Protein AF-A0A2S9FLQ9-F1 (afdb_monomer)

Sequence (151 aa):
AGLTPLILEADTRVGGRILTEELGGLPMELGAQWIGDTHHRMFALAAELGVETYPQFDDGETTYELAGTGIMRQNEFHTRFADELAELEKVLRRLDELSAEVSPATPWTAPRAAEWDAITAGAWYDAQGLSPVARTLLEICTVGILAVPTV

pLDDT: mean 95.83, std 3.05, range [76.5, 98.44]

Structure (mmCIF, N/CA/C/O backbone):
data_AF-A0A2S9FLQ9-F1
#
_entry.id   AF-A0A2S9FLQ9-F1
#
loop_
_atom_site.group_PDB
_atom_site.id
_atom_site.type_symbol
_atom_site.label_atom_id
_atom_site.label_alt_id
_atom_site.label_comp_id
_atom_site.label_asym_id
_atom_site.label_entity_id
_atom_site.label_seq_id
_atom_site.pdbx_PDB_ins_code
_atom_site.Cartn_x
_atom_site.Cartn_y
_atom_site.Cartn_z
_atom_site.occupancy
_atom_site.B_iso_or_equiv
_atom_site.auth_seq_id
_atom_sit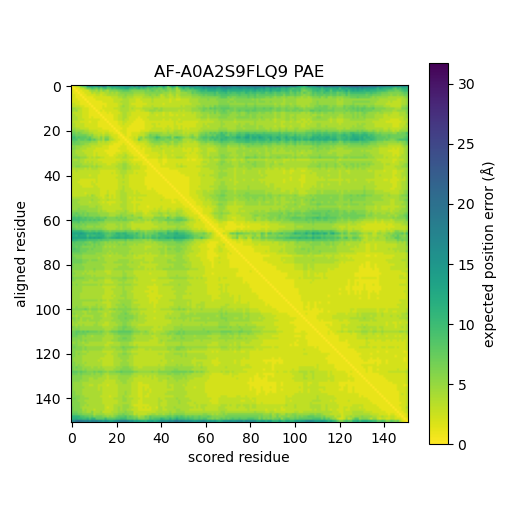e.auth_comp_id
_atom_site.auth_asym_id
_atom_site.auth_atom_id
_atom_site.pdbx_PDB_model_num
ATOM 1 N N . ALA A 1 1 ? -30.665 0.747 14.128 1.00 78.56 1 ALA A N 1
ATOM 2 C CA . ALA A 1 1 ? -31.059 -0.656 13.872 1.00 78.56 1 ALA A CA 1
ATOM 3 C C . ALA A 1 1 ? -31.971 -1.264 14.951 1.00 78.56 1 ALA A C 1
ATOM 5 O O . ALA A 1 1 ? -32.588 -2.272 14.655 1.00 78.56 1 ALA A O 1
ATOM 6 N N . GLY A 1 2 ? -32.103 -0.700 16.166 1.00 95.06 2 GLY A N 1
ATOM 7 C CA . GLY A 1 2 ? -33.048 -1.218 17.179 1.00 95.06 2 GLY A CA 1
ATOM 8 C C . GLY A 1 2 ? -32.715 -2.614 17.729 1.00 95.06 2 GLY A C 1
ATOM 9 O O . GLY A 1 2 ? -33.560 -3.234 18.363 1.00 95.06 2 GLY A O 1
ATOM 10 N N . LEU A 1 3 ? -31.502 -3.107 17.465 1.00 97.06 3 LEU A N 1
ATOM 11 C CA . LEU A 1 3 ? -31.002 -4.408 17.906 1.00 97.06 3 LEU A CA 1
ATOM 12 C C . LEU A 1 3 ? -30.101 -4.239 19.135 1.00 97.06 3 LEU A C 1
ATOM 14 O O . LEU A 1 3 ? -29.486 -3.187 19.309 1.00 97.06 3 LEU A O 1
ATOM 18 N N . THR A 1 4 ? -29.976 -5.297 19.936 1.00 96.88 4 THR A N 1
ATOM 19 C CA . THR A 1 4 ? -29.027 -5.383 21.056 1.00 96.88 4 THR A CA 1
ATOM 20 C C . THR A 1 4 ? -27.844 -6.266 20.649 1.00 96.88 4 THR A C 1
ATOM 22 O O . THR A 1 4 ? -28.002 -7.487 20.607 1.00 96.88 4 THR A O 1
ATOM 25 N N . PRO A 1 5 ? -26.679 -5.690 20.305 1.00 96.12 5 PRO A N 1
ATOM 26 C CA . PRO A 1 5 ? -25.517 -6.478 19.911 1.00 96.12 5 PRO A CA 1
ATOM 27 C C . PRO A 1 5 ? -24.780 -7.053 21.130 1.00 96.12 5 PRO A C 1
ATOM 29 O O . PRO A 1 5 ? -24.692 -6.409 22.174 1.00 96.12 5 PRO A O 1
ATOM 32 N N . LEU A 1 6 ? -24.200 -8.243 20.963 1.00 97.69 6 LEU A N 1
ATOM 33 C CA . LEU A 1 6 ? -23.160 -8.797 21.833 1.00 97.69 6 LEU A CA 1
ATOM 34 C C . LEU A 1 6 ? -21.864 -8.873 21.018 1.00 97.69 6 LEU A C 1
ATOM 36 O O . LEU A 1 6 ? -21.863 -9.454 19.934 1.00 97.69 6 LEU A O 1
ATOM 40 N N . ILE A 1 7 ? -20.783 -8.289 21.535 1.00 96.75 7 ILE A N 1
ATOM 41 C CA . ILE A 1 7 ? -19.450 -8.325 20.920 1.00 96.75 7 ILE A CA 1
ATOM 42 C C . ILE A 1 7 ? -18.576 -9.252 21.766 1.00 96.75 7 ILE A C 1
ATOM 44 O O . ILE A 1 7 ? -18.512 -9.089 22.983 1.00 96.75 7 ILE A O 1
ATOM 48 N N . LEU A 1 8 ? -17.932 -10.227 21.124 1.00 97.94 8 LEU A N 1
ATOM 49 C CA . LEU A 1 8 ? -16.996 -11.156 21.754 1.00 97.94 8 LEU A CA 1
ATOM 50 C C . LEU A 1 8 ? -15.598 -10.874 21.201 1.00 97.94 8 LEU A C 1
ATOM 52 O O . LEU A 1 8 ? -15.380 -11.018 20.000 1.00 97.94 8 LEU A O 1
ATOM 56 N N . GLU A 1 9 ? -14.684 -10.460 22.073 1.00 97.75 9 GLU A N 1
ATOM 57 C CA . GLU A 1 9 ? -13.282 -10.174 21.757 1.00 97.75 9 GLU A CA 1
ATOM 58 C C . GLU A 1 9 ? -12.403 -11.290 22.332 1.00 97.75 9 GLU A C 1
ATOM 60 O O . GLU A 1 9 ? -12.667 -11.792 23.427 1.00 97.75 9 GLU A O 1
ATOM 65 N N . ALA A 1 10 ? -11.408 -11.722 21.560 1.00 98.19 10 ALA A N 1
ATOM 66 C CA . ALA A 1 10 ? -10.484 -12.775 21.962 1.00 98.19 10 ALA A CA 1
ATOM 67 C C . ALA A 1 10 ? -9.373 -12.236 22.875 1.00 98.19 10 ALA A C 1
ATOM 69 O O . ALA A 1 10 ? -8.869 -12.976 23.721 1.00 98.19 10 ALA A O 1
ATOM 70 N N . ASP A 1 11 ? -8.991 -10.971 22.695 1.00 96.69 11 ASP A N 1
ATOM 71 C CA . ASP A 1 11 ? -7.996 -10.288 23.515 1.00 96.69 11 ASP A CA 1
ATOM 72 C C . ASP A 1 11 ? -8.632 -9.608 24.749 1.00 96.69 11 ASP A C 1
ATOM 74 O O . ASP A 1 11 ? -9.845 -9.531 24.942 1.00 96.69 11 ASP A O 1
ATOM 78 N N . THR A 1 12 ? -7.781 -9.090 25.623 1.00 96.62 12 THR A N 1
ATOM 79 C CA . THR A 1 12 ? -8.126 -8.267 26.787 1.00 96.62 12 THR A CA 1
ATOM 80 C C . THR A 1 12 ? -8.462 -6.816 26.423 1.00 96.62 12 THR A C 1
ATOM 82 O O . THR A 1 12 ? -8.862 -6.041 27.292 1.00 96.62 12 THR A O 1
ATOM 85 N N . ARG A 1 13 ? -8.320 -6.444 25.145 1.00 96.19 13 ARG A N 1
ATOM 86 C CA . ARG A 1 13 ? -8.552 -5.098 24.611 1.00 96.19 13 ARG A CA 1
ATOM 87 C C . ARG A 1 13 ? -9.284 -5.155 23.275 1.00 96.19 13 ARG A C 1
ATOM 89 O O . ARG A 1 13 ? -9.145 -6.106 22.516 1.00 96.19 13 ARG A O 1
ATOM 96 N N . VAL A 1 14 ? -9.986 -4.077 22.948 1.00 96.69 14 VAL A N 1
ATOM 97 C CA . VAL A 1 14 ? -10.517 -3.846 21.598 1.00 96.69 14 VAL A CA 1
ATOM 98 C C . VAL A 1 14 ? -9.439 -3.260 20.672 1.00 96.69 14 VAL A C 1
ATOM 100 O O . VAL A 1 14 ? -8.366 -2.853 21.121 1.00 96.69 14 VAL A O 1
ATOM 103 N N . GLY A 1 15 ? -9.739 -3.186 19.371 1.00 94.94 15 GLY A N 1
ATOM 104 C CA . GLY A 1 15 ? -8.932 -2.466 18.371 1.00 94.94 15 GLY A CA 1
ATOM 105 C C . GLY A 1 15 ? -8.259 -3.359 17.327 1.00 94.94 15 GLY A C 1
ATOM 106 O O . GLY A 1 15 ? -7.931 -2.893 16.236 1.00 94.94 15 GLY A O 1
ATOM 107 N N . GLY A 1 16 ? -8.102 -4.658 17.599 1.00 96.62 16 GLY A N 1
ATOM 108 C CA . GLY A 1 16 ? -7.501 -5.604 16.656 1.00 96.62 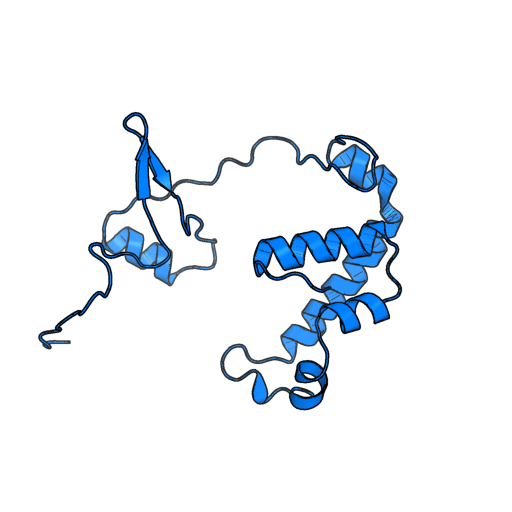16 GLY A CA 1
ATOM 109 C C . GLY A 1 16 ? -6.086 -5.182 16.237 1.00 96.62 16 GLY A C 1
ATOM 110 O O . GLY A 1 16 ? -5.183 -5.109 17.069 1.00 96.62 16 GLY A O 1
ATOM 111 N N . ARG A 1 17 ? -5.895 -4.882 14.943 1.00 96.88 17 ARG A N 1
ATOM 112 C CA . ARG A 1 17 ? -4.610 -4.427 14.362 1.00 96.88 17 ARG A CA 1
ATOM 113 C C . ARG A 1 17 ? -4.268 -2.954 14.650 1.00 96.88 17 ARG A C 1
ATOM 115 O O . ARG A 1 17 ? -3.241 -2.475 14.181 1.00 96.88 17 ARG A O 1
ATOM 122 N N . ILE A 1 18 ? -5.118 -2.242 15.385 1.00 96.69 18 ILE A N 1
ATOM 123 C CA . ILE A 1 18 ? -4.850 -0.896 15.904 1.00 96.69 18 ILE A CA 1
ATOM 124 C C . ILE A 1 18 ? -4.485 -1.043 17.382 1.00 96.69 18 ILE A C 1
ATOM 126 O O . ILE A 1 18 ? -5.182 -1.750 18.121 1.00 96.69 18 ILE A O 1
ATOM 130 N N . LEU A 1 19 ? -3.382 -0.422 17.797 1.00 96.31 19 LEU A N 1
ATOM 131 C CA . LEU A 1 19 ? -2.876 -0.457 19.166 1.00 96.31 19 LEU A CA 1
ATOM 132 C C . LEU A 1 19 ? -2.190 0.870 19.481 1.00 96.31 19 LEU A C 1
ATOM 134 O O . LEU A 1 19 ? -1.075 1.102 19.023 1.00 96.31 19 LEU A O 1
ATOM 138 N N . THR A 1 20 ? -2.843 1.682 20.302 1.00 95.75 20 THR A N 1
ATOM 139 C CA . THR A 1 20 ? -2.277 2.905 20.866 1.00 95.75 20 THR A CA 1
ATOM 140 C C . THR A 1 20 ? -1.769 2.608 22.274 1.00 95.75 20 THR A C 1
ATOM 142 O O . THR A 1 20 ? -2.530 2.131 23.115 1.00 95.75 20 THR A O 1
ATOM 145 N N . GLU A 1 21 ? -0.502 2.899 22.535 1.00 95.69 21 GLU A N 1
ATOM 146 C CA . GLU A 1 21 ? 0.126 2.804 23.854 1.00 95.69 21 GLU A CA 1
ATOM 147 C C . GLU A 1 21 ? 0.549 4.188 24.345 1.00 95.69 21 GLU A C 1
ATOM 149 O O . GLU A 1 21 ? 0.833 5.081 23.555 1.00 95.69 21 GLU A O 1
ATOM 154 N N . GLU A 1 22 ? 0.642 4.366 25.657 1.00 96.12 22 GLU A N 1
ATOM 155 C CA . GLU A 1 22 ? 1.168 5.598 26.248 1.00 96.12 22 GLU A CA 1
ATOM 156 C C . GLU A 1 22 ? 2.672 5.458 26.497 1.00 96.12 22 GLU A C 1
ATOM 158 O O . GLU A 1 22 ? 3.111 4.650 27.321 1.00 96.12 22 GLU A O 1
ATOM 163 N N . LEU A 1 23 ? 3.478 6.281 25.826 1.00 94.88 23 LEU A N 1
ATOM 164 C CA . LEU A 1 23 ? 4.920 6.344 26.042 1.00 94.88 23 LEU A CA 1
ATOM 165 C C . LEU A 1 23 ? 5.345 7.776 26.361 1.00 94.88 23 LEU A C 1
ATOM 167 O O . LEU A 1 23 ? 5.246 8.678 25.537 1.00 94.88 23 LEU A O 1
ATOM 171 N N . GLY A 1 24 ? 5.850 7.991 27.578 1.00 94.00 24 GLY A N 1
ATOM 172 C CA . GLY A 1 24 ? 6.311 9.317 28.002 1.00 94.00 24 GLY A CA 1
ATOM 173 C C . GLY A 1 24 ? 5.194 10.364 28.113 1.00 94.00 24 GLY A C 1
ATOM 174 O O . GLY A 1 24 ? 5.484 11.555 28.033 1.00 94.00 24 GLY A O 1
ATOM 175 N N . GLY A 1 25 ? 3.942 9.931 28.306 1.00 94.94 25 GLY A N 1
ATOM 176 C CA . GLY A 1 25 ? 2.760 10.801 28.356 1.00 94.94 25 GLY A CA 1
ATOM 177 C C . GLY A 1 25 ? 2.267 11.258 26.982 1.00 94.94 25 GLY A C 1
ATOM 178 O O . GLY A 1 25 ? 1.570 12.269 26.896 1.00 94.94 25 GLY A O 1
ATOM 179 N N . LEU A 1 26 ? 2.692 10.565 25.924 1.00 93.31 26 LEU A N 1
ATOM 180 C CA . LEU A 1 26 ? 2.223 10.760 24.564 1.00 93.31 26 LEU A CA 1
ATOM 181 C C . LEU A 1 26 ? 1.632 9.448 24.033 1.00 93.31 26 LEU A C 1
ATOM 183 O O . LEU A 1 26 ? 2.219 8.384 24.270 1.00 93.31 26 LEU A O 1
ATOM 187 N N . PRO A 1 27 ? 0.541 9.518 23.252 1.00 92.75 27 PRO A N 1
ATOM 188 C CA . PRO A 1 27 ? 0.029 8.359 22.543 1.00 92.75 27 PRO A CA 1
ATOM 189 C C . PRO A 1 27 ? 1.011 7.947 21.440 1.00 92.75 27 PRO A C 1
ATOM 191 O O . PRO A 1 27 ? 1.491 8.774 20.660 1.00 92.75 27 PRO A O 1
ATOM 194 N N . MET A 1 28 ? 1.300 6.654 21.367 1.00 94.88 28 MET A N 1
ATOM 195 C CA . MET A 1 28 ? 2.168 6.024 20.382 1.00 94.88 28 MET A CA 1
ATOM 196 C C . MET A 1 28 ? 1.415 4.879 19.708 1.00 94.88 28 MET A C 1
ATOM 198 O O . MET A 1 28 ? 1.007 3.921 20.360 1.00 94.88 28 MET A O 1
ATOM 202 N N . GLU A 1 29 ? 1.262 4.960 18.390 1.00 95.06 29 GLU A N 1
ATOM 203 C CA . GLU A 1 29 ? 0.653 3.892 17.599 1.00 95.06 29 GLU A CA 1
ATOM 204 C C . GLU A 1 29 ? 1.670 2.784 17.307 1.00 95.06 29 GLU A C 1
ATOM 206 O O . GLU A 1 29 ? 2.740 3.021 16.748 1.00 95.06 29 GLU A O 1
ATOM 211 N N . LEU A 1 30 ? 1.320 1.553 17.675 1.00 96.25 30 LEU A N 1
ATOM 212 C CA . LEU A 1 30 ? 2.081 0.329 17.406 1.00 96.25 30 LEU A CA 1
ATOM 213 C C . LEU A 1 30 ? 1.447 -0.528 16.297 1.00 96.25 30 LEU A C 1
ATOM 215 O O . LEU A 1 30 ? 1.925 -1.624 16.004 1.00 96.25 30 LEU A O 1
ATOM 219 N N . GLY A 1 31 ? 0.347 -0.051 15.712 1.00 95.94 31 GLY A N 1
ATOM 220 C CA . GLY A 1 31 ? -0.417 -0.727 14.668 1.00 95.94 31 GLY A CA 1
ATOM 221 C C . GLY A 1 31 ? -0.725 0.192 13.487 1.00 95.94 31 GLY A C 1
ATOM 222 O O . GLY A 1 31 ? 0.100 0.998 13.068 1.00 95.94 31 GLY A O 1
ATOM 223 N N . ALA A 1 32 ? -1.923 0.055 12.919 1.00 94.75 32 ALA A N 1
ATOM 224 C CA . ALA A 1 32 ? -2.358 0.921 11.826 1.00 94.75 32 ALA A CA 1
ATOM 225 C C . ALA A 1 32 ? -2.649 2.351 12.317 1.00 94.75 32 ALA A C 1
ATOM 227 O O . ALA A 1 32 ? -3.493 2.539 13.188 1.00 94.75 32 ALA A O 1
ATOM 228 N N . GLN A 1 33 ? -1.993 3.338 11.699 1.00 94.38 33 GLN A N 1
ATOM 229 C CA . GLN A 1 33 ? -2.073 4.753 12.089 1.00 94.38 33 GLN A CA 1
ATOM 230 C C . GLN A 1 33 ? -2.612 5.678 10.982 1.00 94.38 33 GLN A C 1
ATOM 232 O O . GLN A 1 33 ? -3.226 6.701 11.278 1.00 94.38 33 GLN A O 1
ATOM 237 N N . TRP A 1 34 ? -2.388 5.359 9.703 1.00 95.94 34 TRP A N 1
ATOM 238 C CA . TRP A 1 34 ? -2.687 6.284 8.604 1.00 95.94 34 TRP A CA 1
ATOM 239 C C . TRP A 1 34 ? -4.085 6.110 8.009 1.00 95.94 34 TRP A C 1
ATOM 241 O O . TRP A 1 34 ? -4.548 4.996 7.755 1.00 95.94 34 TRP A O 1
ATOM 251 N N . ILE A 1 35 ? -4.719 7.240 7.688 1.00 96.12 35 ILE A N 1
ATOM 252 C CA . ILE A 1 35 ? -5.923 7.313 6.857 1.00 96.12 35 ILE A CA 1
ATOM 253 C C . ILE A 1 35 ? -5.649 8.251 5.673 1.00 96.12 35 ILE A C 1
ATOM 255 O O . ILE A 1 35 ? -5.117 9.341 5.859 1.00 96.12 35 ILE A O 1
ATOM 259 N N . GLY A 1 36 ? -5.962 7.804 4.454 1.00 95.94 36 GLY A N 1
ATOM 260 C CA . GLY A 1 36 ? -5.770 8.576 3.224 1.00 95.94 36 GLY A CA 1
ATOM 261 C C . GLY A 1 36 ? -6.999 9.409 2.863 1.00 95.94 36 GLY A C 1
ATOM 262 O O . GLY A 1 36 ? -8.105 9.123 3.317 1.00 95.94 36 GLY A O 1
ATOM 263 N N . ASP A 1 37 ? -6.816 10.4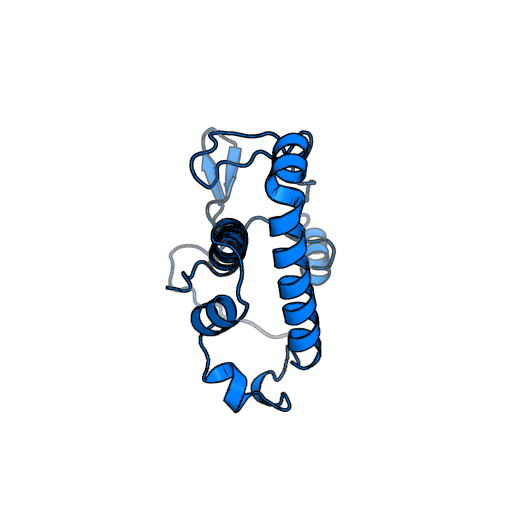09 2.008 1.00 95.56 37 ASP A N 1
ATOM 264 C CA . ASP A 1 37 ? -7.839 11.353 1.523 1.00 95.56 37 ASP A CA 1
ATOM 265 C C . ASP A 1 37 ? -9.135 10.701 0.986 1.00 95.56 37 ASP A C 1
ATOM 267 O O . ASP A 1 37 ? -10.238 11.225 1.167 1.00 95.56 37 ASP A O 1
ATOM 271 N N . THR A 1 38 ? -9.023 9.521 0.383 1.00 97.62 38 THR A N 1
ATOM 272 C CA . THR A 1 38 ? -10.140 8.731 -0.160 1.00 97.62 38 THR A CA 1
ATOM 273 C C . THR A 1 38 ? -10.865 7.875 0.888 1.00 97.62 38 THR A C 1
ATOM 275 O O . THR A 1 38 ? -11.920 7.298 0.605 1.00 97.62 38 THR A O 1
ATOM 278 N N . HIS A 1 39 ? -10.379 7.805 2.134 1.00 97.69 39 HIS A N 1
ATOM 279 C CA . HIS A 1 39 ? -10.984 7.022 3.221 1.00 97.69 39 HIS A CA 1
ATOM 280 C C . HIS A 1 39 ? -12.198 7.732 3.853 1.00 97.69 39 HIS A C 1
ATOM 282 O O . HIS A 1 39 ? -12.290 7.902 5.069 1.00 97.69 39 HIS A O 1
ATOM 288 N N . HIS A 1 40 ? -13.187 8.117 3.041 1.00 97.88 40 HIS A N 1
ATOM 289 C CA . HIS A 1 40 ? -14.329 8.944 3.458 1.00 97.88 40 HIS A CA 1
ATOM 290 C C . HIS A 1 40 ? -15.117 8.379 4.650 1.00 97.88 40 HIS A C 1
ATOM 292 O O . HIS A 1 40 ? -15.537 9.125 5.531 1.00 97.88 40 HIS A O 1
ATOM 298 N N . ARG A 1 41 ? -15.302 7.053 4.707 1.00 98.19 41 ARG A N 1
ATOM 299 C CA . ARG A 1 41 ? -15.991 6.396 5.833 1.00 98.19 41 ARG A CA 1
ATOM 300 C C . ARG A 1 41 ? -15.212 6.529 7.137 1.00 98.19 41 ARG A C 1
ATOM 302 O O . ARG A 1 41 ? -15.821 6.625 8.196 1.00 98.19 41 ARG A O 1
ATOM 309 N N . MET A 1 42 ? -13.884 6.535 7.050 1.00 97.50 42 MET A N 1
ATOM 310 C CA . MET A 1 42 ? -13.024 6.633 8.217 1.00 97.50 42 MET A CA 1
ATOM 311 C C . MET A 1 42 ? -13.046 8.051 8.791 1.00 97.50 42 MET A C 1
ATOM 313 O O . MET A 1 42 ? -13.276 8.217 9.984 1.00 97.50 42 MET A O 1
ATOM 317 N N . PHE A 1 43 ? -12.941 9.070 7.931 1.00 97.94 43 PHE A N 1
ATOM 318 C CA . PHE A 1 43 ? -13.115 10.469 8.337 1.00 97.94 43 PHE A CA 1
ATOM 319 C C . PHE A 1 43 ? -14.503 10.751 8.925 1.00 97.94 43 PHE A C 1
ATOM 321 O O . PHE A 1 43 ? -14.609 11.446 9.931 1.00 97.94 43 PHE A O 1
ATOM 328 N N . ALA A 1 44 ? -15.568 10.191 8.339 1.00 98.06 44 ALA A N 1
ATOM 329 C CA . ALA A 1 44 ? -16.923 10.354 8.866 1.00 98.06 44 ALA A CA 1
ATOM 330 C C . ALA A 1 44 ? -17.072 9.762 10.278 1.00 98.06 44 ALA A C 1
ATOM 332 O O . ALA A 1 44 ? -17.647 10.408 11.150 1.00 98.06 44 ALA A O 1
ATOM 333 N N . LEU A 1 45 ? -16.517 8.568 10.516 1.00 97.88 45 LEU A N 1
ATOM 334 C CA . LEU A 1 45 ? -16.551 7.930 11.833 1.00 97.88 45 LEU A CA 1
ATOM 335 C C . LEU A 1 45 ? -15.690 8.681 12.859 1.00 97.88 45 LEU A C 1
ATOM 337 O O . LEU A 1 45 ? -16.113 8.840 14.000 1.00 97.88 45 LEU A O 1
ATOM 341 N N . ALA A 1 46 ? -14.514 9.176 12.464 1.00 97.06 46 ALA A N 1
ATOM 342 C CA . ALA A 1 46 ? -13.685 10.009 13.335 1.00 97.06 46 ALA A CA 1
ATOM 343 C C . ALA A 1 46 ? -14.449 11.268 13.779 1.00 97.06 46 ALA A C 1
ATOM 345 O O . ALA A 1 46 ? -14.517 11.557 14.971 1.00 97.06 46 ALA A O 1
ATOM 346 N N . ALA A 1 47 ? -15.119 11.951 12.844 1.00 97.69 47 ALA A N 1
ATOM 347 C CA . ALA A 1 47 ? -15.949 13.114 13.147 1.00 97.69 47 ALA A CA 1
ATOM 348 C C . ALA A 1 47 ? -17.150 12.775 14.051 1.00 97.69 47 ALA A C 1
ATOM 350 O O . ALA A 1 47 ? -17.436 13.523 14.984 1.00 97.69 47 ALA A O 1
ATOM 351 N N . GLU A 1 48 ? -17.832 11.648 13.813 1.00 98.44 48 GLU A N 1
ATOM 352 C CA . GLU A 1 48 ? -18.938 11.171 14.660 1.00 98.44 48 GLU A CA 1
ATOM 353 C C . GLU A 1 48 ? -18.491 10.922 16.108 1.00 98.44 48 GLU A C 1
ATOM 355 O O . GLU A 1 48 ? -19.222 11.238 17.047 1.00 98.44 48 GLU A O 1
ATOM 360 N N . LEU A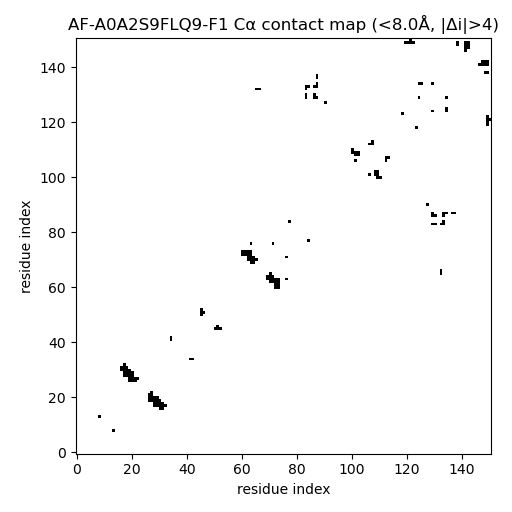 1 49 ? -17.281 10.390 16.290 1.00 98.00 49 LEU A N 1
ATOM 361 C CA . LEU A 1 49 ? -16.709 10.067 17.598 1.00 98.00 49 LEU A CA 1
ATOM 362 C C . LEU A 1 49 ? -15.934 11.229 18.242 1.00 98.00 49 LEU A C 1
ATOM 364 O O . LEU A 1 49 ? -15.471 11.087 19.372 1.00 98.00 49 LEU A O 1
ATOM 368 N N . GLY A 1 50 ? -15.787 12.365 17.552 1.00 97.75 50 GLY A N 1
ATOM 369 C CA . GLY A 1 50 ? -15.000 13.506 18.031 1.00 97.75 50 GLY A CA 1
ATOM 370 C C . GLY A 1 50 ? -13.489 13.246 18.078 1.00 97.75 50 GLY A C 1
ATOM 371 O O . GLY A 1 50 ? -12.795 13.848 18.892 1.00 97.75 50 GLY A O 1
ATOM 372 N N . VAL A 1 51 ? -12.982 12.342 17.238 1.00 96.00 51 VAL A N 1
ATOM 373 C CA . VAL A 1 51 ? -11.549 12.049 17.100 1.00 96.00 51 VAL A CA 1
ATOM 374 C C . VAL A 1 51 ? -10.937 13.014 16.091 1.00 96.00 51 VAL A C 1
ATOM 376 O O . VAL A 1 51 ? -11.339 13.053 14.927 1.00 96.00 51 VAL A O 1
ATOM 379 N N . GLU A 1 52 ? -9.954 13.791 16.536 1.00 94.50 52 GLU A N 1
ATOM 380 C CA . GLU A 1 52 ? -9.228 14.718 15.673 1.00 94.50 52 GLU A CA 1
ATOM 381 C C . GLU A 1 52 ? -8.192 13.991 14.808 1.00 94.50 52 GLU A C 1
ATOM 383 O O . GLU A 1 52 ? -7.569 13.013 15.220 1.00 94.50 52 GLU A O 1
ATOM 388 N N . THR A 1 53 ? -7.989 14.503 13.596 1.00 94.69 53 THR A N 1
ATOM 389 C CA . THR A 1 53 ? -6.950 14.045 12.669 1.00 94.69 53 THR A CA 1
ATOM 390 C C . THR A 1 53 ? -5.978 15.182 12.412 1.00 94.69 53 THR A C 1
ATOM 392 O O . THR A 1 53 ? -6.388 16.342 12.356 1.00 94.69 53 THR A O 1
ATOM 395 N N . TYR A 1 54 ? -4.719 14.859 12.157 1.00 94.06 54 TYR A N 1
ATOM 396 C CA . TYR A 1 54 ? -3.699 15.833 11.788 1.00 94.06 54 TYR A CA 1
ATOM 397 C C . TYR A 1 54 ? -2.918 15.334 10.563 1.00 94.06 54 TYR A C 1
ATOM 399 O O . TYR A 1 54 ? -2.843 14.122 10.343 1.00 94.06 54 TYR A O 1
ATOM 407 N N . PRO A 1 55 ? -2.369 16.240 9.735 1.00 95.00 55 PRO A N 1
ATOM 408 C CA . PRO A 1 55 ? -1.549 15.840 8.600 1.00 95.00 55 PRO A CA 1
ATOM 409 C C . PRO A 1 55 ? -0.270 15.154 9.085 1.00 95.00 55 PRO A C 1
ATOM 411 O O . PRO A 1 55 ? 0.374 15.608 10.033 1.00 95.00 55 PRO A O 1
ATOM 414 N N . GLN A 1 56 ? 0.109 14.069 8.412 1.00 94.31 56 GLN A N 1
ATOM 415 C CA . GLN A 1 56 ? 1.428 13.472 8.584 1.00 94.31 56 GLN A CA 1
ATOM 416 C C . GLN A 1 56 ? 2.481 14.519 8.212 1.00 94.31 56 GLN A C 1
ATOM 418 O O . GLN A 1 56 ? 2.400 15.118 7.146 1.00 94.31 56 GLN A O 1
ATOM 423 N N . PHE A 1 57 ? 3.463 14.729 9.087 1.00 93.94 57 PHE A N 1
ATOM 424 C CA . PHE A 1 57 ? 4.591 15.597 8.775 1.00 93.94 57 PHE A CA 1
ATOM 425 C C . PHE A 1 57 ? 5.394 14.995 7.618 1.00 93.94 57 PHE A C 1
ATOM 427 O O . PHE A 1 57 ? 5.891 13.870 7.740 1.00 93.94 57 PHE A O 1
ATOM 434 N N . ASP A 1 58 ? 5.508 15.746 6.527 1.00 93.31 58 ASP A N 1
ATOM 435 C CA . ASP A 1 58 ? 6.202 15.370 5.295 1.00 93.31 58 ASP A CA 1
ATOM 436 C C . ASP A 1 58 ? 7.144 16.473 4.767 1.00 93.31 58 ASP A C 1
ATOM 438 O O . ASP A 1 58 ? 7.735 16.320 3.697 1.00 93.31 58 ASP A O 1
ATOM 442 N N . ASP A 1 59 ? 7.359 17.552 5.533 1.00 95.38 59 ASP A N 1
ATOM 443 C CA . ASP A 1 59 ? 8.329 18.594 5.185 1.00 95.38 59 ASP A CA 1
ATOM 444 C C . ASP A 1 59 ? 9.757 18.025 5.152 1.00 95.38 59 ASP A C 1
ATOM 446 O O . ASP A 1 59 ? 10.255 17.436 6.118 1.00 95.38 59 ASP A O 1
ATOM 450 N N . GLY A 1 60 ? 10.467 18.282 4.055 1.00 92.94 60 GLY A N 1
ATOM 451 C CA . GLY A 1 60 ? 11.856 17.876 3.880 1.00 92.94 60 GLY A CA 1
ATOM 452 C C . GLY A 1 60 ? 12.109 17.263 2.512 1.00 92.94 60 GLY A C 1
ATOM 453 O O . GLY A 1 60 ? 11.419 17.554 1.539 1.00 92.94 60 GLY A O 1
ATOM 454 N N . GLU A 1 61 ? 13.149 16.440 2.425 1.00 93.56 61 GLU A N 1
ATOM 455 C CA . GLU A 1 61 ? 13.481 15.702 1.210 1.00 93.56 61 GLU A CA 1
ATOM 456 C C . GLU A 1 61 ? 13.643 14.223 1.546 1.00 93.56 61 GLU A C 1
ATOM 458 O O . GLU A 1 61 ? 14.338 13.874 2.502 1.00 93.56 61 GLU A O 1
ATOM 463 N N . THR A 1 62 ? 13.030 13.362 0.733 1.00 94.50 62 THR A N 1
ATOM 464 C CA . THR A 1 62 ? 13.201 11.909 0.818 1.00 94.50 62 THR A CA 1
ATOM 465 C C . THR A 1 62 ? 14.672 11.537 0.638 1.00 94.50 62 THR A C 1
ATOM 467 O O . THR A 1 62 ? 15.371 12.100 -0.210 1.00 94.50 62 THR A O 1
ATOM 470 N N . THR A 1 63 ? 15.149 10.557 1.399 1.00 95.56 63 THR A N 1
ATOM 471 C CA . THR A 1 63 ? 16.477 9.969 1.212 1.00 95.56 63 THR A CA 1
ATOM 472 C C . THR A 1 63 ? 16.375 8.511 0.787 1.00 95.56 63 THR A C 1
ATOM 474 O O . THR A 1 63 ? 15.417 7.814 1.112 1.00 95.56 63 THR A O 1
ATOM 477 N N . TYR A 1 64 ? 17.375 8.056 0.039 1.00 95.75 64 TYR A N 1
ATOM 478 C CA . TYR A 1 64 ? 17.461 6.699 -0.484 1.00 95.75 64 TYR A CA 1
ATOM 479 C C . TYR A 1 64 ? 18.799 6.095 -0.071 1.00 95.75 64 TYR A C 1
ATOM 481 O O . TYR A 1 64 ? 19.847 6.699 -0.293 1.00 95.75 64 TYR A O 1
ATOM 489 N N . GLU A 1 65 ? 18.768 4.896 0.501 1.00 94.88 65 GLU A N 1
ATOM 490 C CA . GLU A 1 65 ? 19.951 4.068 0.727 1.00 94.88 65 GLU A CA 1
ATOM 491 C C . GLU A 1 65 ? 19.746 2.750 -0.018 1.00 94.88 65 GLU A C 1
ATOM 493 O O . GLU A 1 65 ? 19.015 1.866 0.424 1.00 94.88 65 GLU A O 1
ATOM 498 N N . LEU A 1 66 ? 20.339 2.647 -1.205 1.00 92.50 66 LEU A N 1
ATOM 499 C CA . LEU A 1 66 ? 20.098 1.535 -2.119 1.00 92.50 66 LEU A CA 1
ATOM 500 C C . LEU A 1 66 ? 21.384 1.163 -2.853 1.00 92.50 66 LEU A C 1
ATOM 502 O O . LEU A 1 66 ? 22.241 2.007 -3.083 1.00 92.50 66 LEU A O 1
ATOM 506 N N . ALA A 1 67 ? 21.527 -0.107 -3.239 1.00 82.94 67 ALA A N 1
ATOM 507 C CA . ALA A 1 67 ? 22.605 -0.569 -4.123 1.00 82.94 67 ALA A CA 1
ATOM 508 C C . ALA A 1 67 ? 24.032 -0.174 -3.669 1.00 82.94 67 ALA A C 1
ATOM 510 O O . ALA A 1 67 ? 24.927 0.013 -4.491 1.00 82.94 67 ALA A O 1
ATOM 511 N N . GLY A 1 68 ? 24.251 -0.030 -2.356 1.00 87.81 68 GLY A N 1
ATOM 512 C CA . GLY A 1 68 ? 25.550 0.346 -1.792 1.00 87.81 68 GLY A CA 1
ATOM 513 C C . GLY A 1 68 ? 26.000 1.776 -2.116 1.00 87.81 68 GLY A C 1
ATOM 514 O O . GLY A 1 68 ? 27.187 2.069 -1.991 1.00 87.81 68 GLY A O 1
ATOM 515 N N . THR A 1 69 ? 25.097 2.675 -2.523 1.00 87.62 69 THR A N 1
ATOM 516 C CA . THR A 1 69 ? 25.442 4.076 -2.830 1.00 87.62 69 THR A CA 1
ATOM 517 C C . THR A 1 69 ? 25.691 4.945 -1.600 1.00 87.62 69 THR A C 1
ATOM 519 O O . THR A 1 69 ? 26.129 6.083 -1.747 1.00 87.62 69 THR A O 1
ATOM 522 N N . GLY A 1 70 ? 25.396 4.435 -0.402 1.00 94.25 70 GLY A N 1
ATOM 523 C CA . GLY A 1 70 ? 25.192 5.265 0.782 1.00 94.25 70 GLY A CA 1
ATOM 524 C C . GLY A 1 70 ? 23.877 6.047 0.698 1.00 94.25 70 GLY A C 1
ATOM 525 O O . GLY A 1 70 ? 23.073 5.833 -0.213 1.00 94.25 70 GLY A O 1
ATOM 526 N N . ILE A 1 71 ? 23.667 6.948 1.660 1.00 96.31 71 ILE A N 1
ATOM 527 C CA . ILE A 1 71 ? 22.464 7.783 1.748 1.00 96.31 71 ILE A CA 1
ATOM 528 C C . ILE A 1 71 ? 22.544 8.905 0.708 1.00 96.31 71 ILE A C 1
ATOM 530 O O . ILE A 1 71 ? 23.437 9.750 0.770 1.00 96.31 71 ILE A O 1
ATOM 534 N N . MET A 1 72 ? 21.578 8.940 -0.206 1.00 96.81 72 MET A N 1
ATOM 535 C CA . MET A 1 72 ? 21.417 9.977 -1.224 1.00 96.81 72 MET A CA 1
ATOM 536 C C . MET A 1 72 ? 20.141 10.779 -0.982 1.00 96.81 72 MET A C 1
ATOM 538 O O . MET A 1 72 ? 19.117 10.229 -0.577 1.00 96.81 72 MET A O 1
ATOM 542 N N . ARG A 1 73 ? 20.181 12.080 -1.272 1.00 96.81 73 ARG A N 1
ATOM 543 C CA . ARG A 1 73 ? 18.981 12.931 -1.292 1.00 96.81 73 ARG A CA 1
ATOM 544 C C . ARG A 1 73 ? 18.179 12.681 -2.572 1.00 96.81 73 ARG A C 1
ATOM 546 O O . ARG A 1 73 ? 18.761 12.315 -3.593 1.00 96.81 73 ARG A O 1
ATOM 553 N N . GLN A 1 74 ? 16.865 12.886 -2.527 1.00 95.44 74 GLN A N 1
ATOM 554 C CA . GLN A 1 74 ? 15.932 12.570 -3.613 1.00 95.44 74 GLN A CA 1
ATOM 555 C C . GLN A 1 74 ? 16.406 13.030 -4.992 1.00 95.44 74 GLN A C 1
ATOM 557 O O . GLN A 1 74 ? 16.493 12.208 -5.900 1.00 95.44 74 GLN A O 1
ATOM 562 N N . ASN A 1 75 ? 16.751 14.308 -5.159 1.00 96.06 75 ASN A N 1
ATOM 563 C CA . ASN A 1 75 ? 17.129 14.829 -6.478 1.00 96.06 75 ASN A CA 1
ATOM 564 C C . ASN A 1 75 ? 18.422 14.194 -7.014 1.00 96.06 75 ASN A C 1
ATOM 566 O O . ASN A 1 75 ? 18.552 13.947 -8.215 1.00 96.06 75 ASN A O 1
ATOM 570 N N . GLU A 1 76 ? 19.376 13.91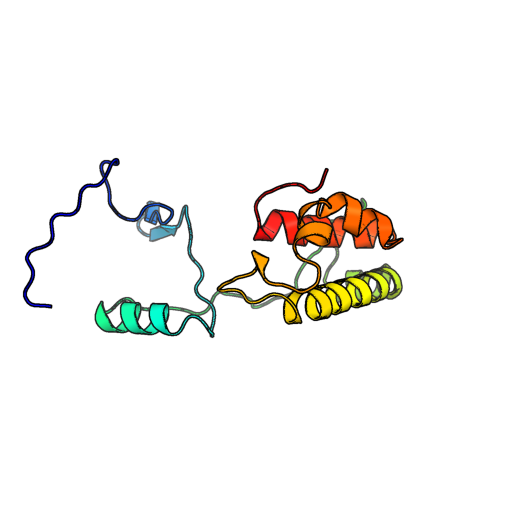4 -6.126 1.00 96.62 76 GLU A N 1
ATOM 571 C CA . GLU A 1 76 ? 20.629 13.245 -6.477 1.00 96.62 76 GLU A CA 1
ATOM 572 C C . GLU A 1 76 ? 20.364 11.796 -6.901 1.00 96.62 76 GLU A C 1
ATOM 574 O O . GLU A 1 76 ? 20.865 11.347 -7.933 1.00 96.62 76 GLU A O 1
ATOM 579 N N . PHE A 1 77 ? 19.526 11.087 -6.140 1.00 96.50 77 PHE A N 1
ATOM 580 C CA . PHE A 1 77 ? 19.122 9.718 -6.438 1.00 96.50 77 PHE A CA 1
ATOM 581 C C . PHE A 1 77 ? 18.369 9.638 -7.774 1.00 96.50 77 PHE A C 1
ATOM 583 O O . PHE A 1 77 ? 18.734 8.840 -8.636 1.00 96.50 77 PHE A O 1
ATOM 590 N N . HIS A 1 78 ? 17.382 10.515 -7.990 1.00 96.06 78 HIS A N 1
ATOM 591 C CA . HIS A 1 78 ? 16.591 10.573 -9.226 1.00 96.06 78 HIS A CA 1
ATOM 592 C C . HIS A 1 78 ? 17.431 10.926 -10.452 1.00 96.06 78 HIS A C 1
ATOM 594 O O . HIS A 1 78 ? 17.193 10.380 -11.522 1.00 96.06 78 HIS A O 1
ATOM 600 N N . THR A 1 79 ? 18.438 11.790 -10.305 1.00 97.25 79 THR A N 1
ATOM 601 C CA . THR A 1 79 ? 19.362 12.110 -11.405 1.00 97.25 79 THR A CA 1
ATOM 602 C C . THR A 1 79 ? 20.267 10.926 -11.733 1.00 97.25 79 THR A C 1
ATOM 604 O O . THR A 1 79 ? 20.505 10.631 -12.902 1.00 97.25 79 THR A O 1
ATOM 607 N N . ARG A 1 80 ? 20.791 10.245 -10.707 1.00 96.38 80 ARG A N 1
ATOM 608 C CA . ARG A 1 80 ? 21.729 9.131 -10.878 1.00 96.38 80 ARG A CA 1
ATOM 609 C C . ARG A 1 80 ? 21.078 7.895 -11.493 1.00 96.38 80 ARG A C 1
ATOM 611 O O . ARG A 1 80 ? 21.727 7.242 -12.300 1.00 96.38 80 ARG A O 1
ATOM 618 N N . PHE A 1 81 ? 19.847 7.587 -11.093 1.00 96.94 81 PHE A N 1
ATOM 619 C CA . PHE A 1 81 ? 19.112 6.383 -11.496 1.00 96.94 81 PHE A CA 1
ATOM 620 C C . PHE A 1 81 ? 17.919 6.703 -12.406 1.00 96.94 81 PHE A C 1
ATOM 622 O O . PHE A 1 81 ? 16.870 6.064 -12.331 1.00 96.94 81 PHE A O 1
ATOM 629 N N . ALA A 1 82 ? 18.041 7.752 -13.224 1.00 98.00 82 ALA A N 1
ATOM 630 C CA . ALA A 1 82 ? 16.948 8.236 -14.063 1.00 98.00 82 ALA A CA 1
ATOM 631 C C . ALA A 1 82 ? 16.433 7.159 -15.035 1.00 98.00 82 ALA A C 1
ATOM 633 O O . ALA A 1 82 ? 15.223 7.031 -15.227 1.00 98.00 82 ALA A O 1
ATOM 634 N N . ASP A 1 83 ? 17.340 6.364 -15.609 1.00 98.19 83 ASP A N 1
ATOM 635 C CA . ASP A 1 83 ? 16.989 5.302 -16.553 1.00 98.19 83 ASP A CA 1
ATOM 636 C C . ASP A 1 83 ? 16.253 4.153 -15.845 1.00 98.19 83 ASP A C 1
ATOM 638 O O . ASP A 1 83 ? 15.198 3.717 -16.307 1.00 98.19 83 ASP A O 1
ATOM 642 N N . GLU A 1 84 ? 16.733 3.713 -14.679 1.00 97.69 84 GLU A N 1
ATOM 643 C CA . GLU A 1 84 ? 16.101 2.651 -13.887 1.00 97.69 84 GLU A CA 1
ATOM 644 C C . GLU A 1 84 ? 14.734 3.074 -13.333 1.00 97.69 84 GLU A C 1
ATOM 646 O O . GLU A 1 84 ? 13.802 2.268 -13.274 1.00 97.69 84 GLU A O 1
ATOM 651 N N . LEU A 1 85 ? 14.571 4.350 -12.974 1.00 97.56 85 LEU A N 1
ATOM 652 C CA . LEU A 1 85 ? 13.270 4.900 -12.589 1.00 97.56 85 LEU A CA 1
ATOM 653 C C . LEU A 1 85 ? 12.297 4.924 -13.773 1.00 97.56 85 LEU A C 1
ATOM 655 O O . LEU A 1 85 ? 11.125 4.593 -13.597 1.00 97.56 85 LEU A O 1
ATOM 659 N N . ALA A 1 86 ? 12.771 5.237 -14.981 1.00 98.25 86 ALA A N 1
ATOM 660 C CA . ALA A 1 86 ? 11.947 5.189 -16.186 1.00 98.25 86 ALA A CA 1
ATOM 661 C C . ALA A 1 86 ? 11.565 3.749 -16.589 1.00 98.25 86 ALA A C 1
ATOM 663 O O . ALA A 1 86 ? 10.484 3.527 -17.142 1.00 98.25 86 ALA A O 1
ATOM 664 N N . GLU A 1 87 ? 12.422 2.755 -16.333 1.00 97.62 87 GLU A N 1
ATOM 665 C CA . GLU A 1 87 ? 12.076 1.329 -16.456 1.00 97.62 87 GLU A CA 1
ATOM 666 C C . GLU A 1 87 ? 10.976 0.939 -15.465 1.00 97.62 87 GLU A C 1
ATOM 668 O O . GLU A 1 87 ? 9.955 0.368 -15.863 1.00 97.62 87 GLU A O 1
ATOM 673 N N . LEU A 1 88 ? 11.162 1.289 -14.189 1.00 97.81 88 LEU A N 1
ATOM 674 C CA . LEU A 1 88 ? 10.208 1.003 -13.122 1.00 97.81 88 LEU A CA 1
ATOM 675 C C . LEU A 1 88 ? 8.842 1.633 -13.404 1.00 97.81 88 LEU A C 1
ATOM 677 O O . LEU A 1 88 ? 7.818 0.965 -13.275 1.00 97.81 88 LEU A O 1
ATOM 681 N N . GLU A 1 89 ? 8.814 2.890 -13.846 1.00 98.19 89 GLU A N 1
ATOM 682 C CA . GLU A 1 89 ? 7.578 3.603 -14.167 1.00 98.19 89 GLU A CA 1
ATOM 683 C C . GLU A 1 89 ? 6.747 2.870 -15.233 1.00 98.19 89 GLU A C 1
ATOM 685 O O . GLU A 1 89 ? 5.524 2.777 -15.114 1.00 98.19 89 GLU A O 1
ATOM 690 N N . LYS A 1 90 ? 7.389 2.292 -16.258 1.00 98.00 90 LYS A N 1
ATOM 691 C CA . LYS A 1 90 ? 6.687 1.499 -17.284 1.00 98.00 90 LYS A CA 1
ATOM 692 C C . LYS A 1 90 ? 6.026 0.259 -16.683 1.00 98.00 90 LYS A C 1
ATOM 694 O O . LYS A 1 90 ? 4.899 -0.063 -17.054 1.00 98.00 90 LYS A O 1
ATOM 699 N N . VAL A 1 91 ? 6.703 -0.419 -15.756 1.00 98.00 91 VAL A N 1
ATOM 700 C CA . VAL A 1 91 ? 6.160 -1.601 -15.069 1.00 98.00 91 VAL A CA 1
ATOM 701 C C . VAL A 1 91 ? 5.011 -1.222 -14.135 1.00 98.00 91 VAL A C 1
ATOM 703 O O . VAL A 1 91 ? 3.993 -1.910 -14.134 1.00 98.00 91 VAL A O 1
ATOM 706 N N . LEU A 1 92 ? 5.119 -0.110 -13.402 1.00 97.62 92 LEU A N 1
ATOM 707 C CA . LEU A 1 92 ? 4.036 0.388 -12.546 1.00 97.62 92 LEU A CA 1
ATOM 708 C C . LEU A 1 92 ? 2.789 0.750 -13.362 1.00 97.62 92 LEU A C 1
ATOM 710 O O . LEU A 1 92 ? 1.699 0.288 -13.042 1.00 97.62 92 LEU A O 1
ATOM 714 N N . ARG A 1 93 ? 2.948 1.457 -14.488 1.00 98.31 93 ARG A N 1
ATOM 715 C CA . ARG A 1 93 ? 1.831 1.726 -15.412 1.00 98.31 93 ARG A CA 1
ATOM 716 C C . ARG A 1 93 ? 1.205 0.436 -15.939 1.00 98.31 93 ARG A C 1
ATOM 718 O O . ARG A 1 93 ? -0.010 0.350 -16.083 1.00 98.31 93 ARG A O 1
ATOM 725 N N . ARG A 1 94 ? 2.020 -0.587 -16.212 1.00 97.56 94 ARG A N 1
ATOM 726 C CA . ARG A 1 94 ? 1.507 -1.890 -16.641 1.00 97.56 94 ARG A CA 1
ATOM 727 C C . ARG A 1 94 ? 0.714 -2.586 -15.533 1.00 97.56 94 ARG A C 1
ATOM 729 O O . ARG A 1 94 ? -0.306 -3.199 -15.833 1.00 97.56 94 ARG A O 1
ATOM 736 N N . LEU A 1 95 ? 1.148 -2.491 -14.276 1.00 96.88 95 LEU A N 1
ATOM 737 C CA . LEU A 1 95 ? 0.374 -2.970 -13.128 1.00 96.88 95 LEU A CA 1
ATOM 738 C C . LEU A 1 95 ? -0.959 -2.226 -13.004 1.00 96.88 95 LEU A C 1
ATOM 740 O O . LEU A 1 95 ? -1.979 -2.882 -12.801 1.00 96.88 95 LEU A O 1
ATOM 744 N N . ASP A 1 96 ? -0.978 -0.906 -13.207 1.00 98.06 96 ASP A N 1
ATOM 745 C CA . ASP A 1 96 ? -2.217 -0.119 -13.205 1.00 98.06 96 ASP A CA 1
ATOM 746 C C . ASP A 1 96 ? -3.194 -0.606 -14.285 1.00 98.06 96 ASP A C 1
ATOM 748 O O . ASP A 1 96 ? -4.365 -0.849 -13.992 1.00 98.06 96 ASP A O 1
ATOM 752 N N . GLU A 1 97 ? -2.717 -0.833 -15.514 1.00 97.69 97 GLU A N 1
ATOM 753 C CA . GLU A 1 97 ? -3.527 -1.387 -16.608 1.00 97.69 97 GLU A CA 1
ATOM 754 C C . GLU A 1 97 ? -4.115 -2.760 -16.260 1.00 97.69 97 GLU A C 1
ATOM 756 O O . GLU A 1 97 ? -5.302 -2.994 -16.483 1.00 97.69 97 GLU A O 1
ATOM 761 N N . LEU A 1 98 ? -3.303 -3.660 -15.696 1.00 96.56 98 LEU A N 1
ATOM 762 C CA . LEU A 1 98 ? -3.767 -4.981 -15.264 1.00 96.56 98 LEU A CA 1
ATOM 763 C C . LEU A 1 98 ? -4.804 -4.858 -14.143 1.00 96.56 98 LEU A C 1
ATOM 765 O O . LEU A 1 98 ? -5.837 -5.524 -14.180 1.00 96.56 98 LEU A O 1
ATOM 769 N N . SER A 1 99 ? -4.558 -3.981 -13.168 1.00 97.19 99 SER A N 1
ATOM 770 C CA . SER A 1 99 ? -5.462 -3.753 -12.039 1.00 97.19 99 SER A CA 1
ATOM 771 C C . SER A 1 99 ? -6.818 -3.197 -12.480 1.00 97.19 99 SER A C 1
ATOM 773 O O . SER A 1 99 ? -7.841 -3.557 -11.900 1.00 97.19 99 SER A O 1
ATOM 775 N N . ALA A 1 100 ? -6.858 -2.397 -13.551 1.00 97.81 100 ALA A N 1
ATOM 776 C CA . ALA A 1 100 ? -8.092 -1.838 -14.096 1.00 97.81 100 ALA A CA 1
ATOM 777 C C . ALA A 1 100 ? -9.044 -2.911 -14.661 1.00 97.81 100 ALA A C 1
ATOM 779 O O . ALA A 1 100 ? -10.253 -2.682 -14.742 1.00 97.81 100 ALA A O 1
ATOM 780 N N . GLU A 1 101 ? -8.528 -4.089 -15.024 1.00 97.50 101 GLU A N 1
ATOM 781 C CA . GLU A 1 101 ? -9.325 -5.246 -15.456 1.00 97.50 101 GLU A CA 1
ATOM 782 C C . GLU A 1 101 ? -9.857 -6.087 -14.277 1.00 97.50 101 GLU A C 1
ATOM 784 O O . GLU A 1 101 ? -10.667 -7.000 -14.474 1.00 97.50 101 GLU A O 1
ATOM 789 N N . VAL A 1 102 ? -9.423 -5.798 -13.045 1.00 98.00 102 VAL A N 1
ATOM 790 C CA . VAL A 1 102 ? -9.761 -6.563 -11.841 1.00 98.00 102 VAL A CA 1
ATOM 791 C C . VAL A 1 102 ? -10.751 -5.780 -10.985 1.00 98.00 102 VAL A C 1
ATOM 793 O O . VAL A 1 102 ? -10.423 -4.780 -10.358 1.00 98.00 102 VAL A O 1
ATOM 796 N N . SER A 1 103 ? -11.985 -6.279 -10.899 1.00 97.44 103 SER A N 1
ATOM 797 C CA . SER A 1 103 ? -12.976 -5.767 -9.944 1.00 97.44 103 SER A CA 1
ATOM 798 C C . SER A 1 103 ? -12.485 -5.990 -8.507 1.00 97.44 103 SER A C 1
ATOM 800 O O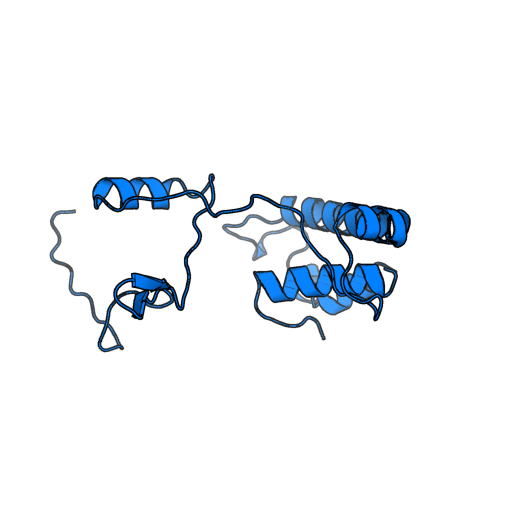 . SER A 1 103 ? -12.299 -7.148 -8.127 1.00 97.44 103 SER A O 1
ATOM 802 N N . PRO A 1 104 ? -12.373 -4.950 -7.657 1.00 96.38 104 PRO A N 1
ATOM 803 C CA . PRO A 1 104 ? -12.021 -5.139 -6.247 1.00 96.38 104 PRO A CA 1
ATOM 804 C C . PRO A 1 104 ? -13.039 -5.986 -5.470 1.00 96.38 104 PRO A C 1
ATOM 806 O O . PRO A 1 104 ? -12.692 -6.630 -4.485 1.00 96.38 104 PRO A O 1
ATOM 809 N N . ALA A 1 105 ? -14.306 -5.995 -5.900 1.00 97.62 105 ALA A N 1
ATOM 810 C CA . ALA A 1 105 ? -15.368 -6.754 -5.240 1.00 97.62 105 ALA A CA 1
ATOM 811 C C . ALA A 1 105 ? -15.411 -8.226 -5.679 1.00 97.62 105 ALA A C 1
ATOM 813 O O . ALA A 1 105 ? -15.874 -9.080 -4.924 1.00 97.62 105 ALA A O 1
ATOM 814 N N . THR A 1 106 ? -14.969 -8.519 -6.904 1.00 97.81 106 THR A N 1
ATOM 815 C CA . THR A 1 106 ? -15.045 -9.856 -7.510 1.00 97.81 106 THR A CA 1
ATOM 816 C C . THR A 1 106 ? -13.798 -10.156 -8.350 1.00 97.81 106 THR A C 1
ATOM 818 O O . THR A 1 106 ? -13.910 -10.414 -9.549 1.00 97.81 106 THR A O 1
ATOM 821 N N . PRO A 1 107 ? -12.587 -10.126 -7.770 1.00 97.88 107 PRO A N 1
ATOM 822 C CA . PRO A 1 107 ? -11.346 -10.237 -8.542 1.00 97.88 107 PRO A CA 1
ATOM 823 C C . PRO A 1 107 ? -11.241 -11.549 -9.339 1.00 97.88 107 PRO A C 1
ATOM 825 O O . PRO A 1 107 ? -10.729 -11.562 -10.455 1.00 97.88 107 PRO A O 1
ATOM 828 N N . TRP A 1 108 ? -11.831 -12.637 -8.833 1.00 98.00 108 TRP A N 1
ATOM 829 C CA . TRP A 1 108 ? -11.890 -13.947 -9.498 1.00 98.00 108 TRP A CA 1
ATOM 830 C C . TRP A 1 108 ? -12.695 -13.970 -10.810 1.00 98.00 108 TRP A C 1
ATOM 832 O O . TRP A 1 108 ? -12.672 -14.976 -11.515 1.00 98.00 108 TRP A O 1
ATOM 842 N N . THR A 1 109 ? -13.425 -12.901 -11.151 1.00 97.69 109 THR A N 1
ATOM 843 C CA . THR A 1 109 ? -14.166 -12.792 -12.421 1.00 97.69 109 THR A CA 1
ATOM 844 C C . THR A 1 109 ? -13.405 -12.035 -13.507 1.00 97.69 109 THR A C 1
ATOM 846 O O . THR A 1 109 ? -13.955 -11.853 -14.593 1.00 97.69 109 THR A O 1
ATOM 849 N N . ALA A 1 110 ? -12.191 -11.545 -13.234 1.00 97.75 110 ALA A N 1
ATOM 850 C CA . ALA A 1 110 ? -11.382 -10.868 -14.244 1.00 97.75 110 ALA A CA 1
ATOM 851 C C . ALA A 1 110 ? -11.136 -11.794 -15.457 1.00 97.75 110 ALA A C 1
ATOM 853 O O . ALA A 1 110 ? -11.015 -13.011 -15.273 1.00 97.75 110 ALA A O 1
ATOM 854 N N . PRO A 1 111 ? -11.010 -11.261 -16.689 1.00 97.50 111 PRO A N 1
ATOM 855 C CA . PRO A 1 111 ? -10.892 -12.077 -17.905 1.00 97.50 111 PRO A CA 1
ATOM 856 C C . PRO A 1 111 ? -9.770 -13.123 -17.866 1.00 97.50 111 PRO A C 1
ATOM 858 O O . PRO A 1 111 ? -9.886 -14.181 -18.482 1.00 97.50 111 PRO A O 1
ATOM 861 N N . ARG A 1 112 ? -8.692 -12.832 -17.129 1.00 97.19 112 ARG A N 1
ATOM 862 C CA . ARG A 1 112 ? -7.502 -13.681 -16.982 1.00 97.19 112 ARG A CA 1
ATOM 863 C C . ARG A 1 112 ? -7.237 -14.093 -15.532 1.00 97.19 112 ARG A C 1
ATOM 865 O O . ARG A 1 112 ? -6.112 -14.450 -15.205 1.00 97.19 112 ARG A O 1
ATOM 872 N N . ALA A 1 113 ? -8.257 -14.079 -14.667 1.00 97.81 113 ALA A N 1
ATOM 873 C CA . ALA A 1 113 ? -8.099 -14.329 -13.230 1.00 97.81 113 ALA A CA 1
ATOM 874 C C . ALA A 1 113 ? -7.314 -15.617 -12.924 1.00 97.81 113 ALA A C 1
ATOM 876 O O . ALA A 1 113 ? -6.330 -15.568 -12.199 1.00 97.81 113 ALA A O 1
ATOM 877 N N . ALA A 1 114 ? -7.692 -16.746 -13.535 1.00 97.94 114 ALA A N 1
ATOM 878 C CA . ALA A 1 114 ? -7.022 -18.030 -13.307 1.00 97.94 114 ALA A CA 1
ATOM 879 C C . ALA A 1 114 ? -5.560 -18.054 -13.788 1.00 97.94 114 ALA A C 1
ATOM 881 O O . ALA A 1 114 ? -4.746 -18.789 -13.242 1.00 97.94 114 ALA A O 1
ATOM 882 N N . GLU A 1 115 ? -5.229 -17.278 -14.821 1.00 97.62 115 GLU A N 1
ATOM 883 C CA . GLU A 1 115 ? -3.858 -17.175 -15.316 1.00 97.62 115 GLU A CA 1
ATOM 884 C C . GLU A 1 115 ? -3.007 -16.314 -14.380 1.00 97.62 115 GLU A C 1
ATOM 886 O O . GLU A 1 115 ? -1.911 -16.717 -14.008 1.00 97.62 115 GLU A O 1
ATOM 891 N N . TRP A 1 116 ? -3.509 -15.142 -13.985 1.00 97.12 116 TRP A N 1
ATOM 892 C CA . TRP A 1 116 ? -2.778 -14.221 -13.114 1.00 97.12 116 TRP A CA 1
ATOM 893 C C . TRP A 1 116 ? -2.604 -14.775 -11.699 1.00 97.12 116 TRP A C 1
ATOM 895 O O . TRP A 1 116 ? -1.523 -14.644 -11.140 1.00 97.12 116 TRP A O 1
ATOM 905 N N . ASP A 1 117 ? -3.612 -15.462 -11.159 1.00 97.88 117 ASP A N 1
ATOM 906 C CA . ASP A 1 117 ? -3.555 -16.091 -9.830 1.00 97.88 117 ASP A CA 1
ATOM 907 C C . ASP A 1 117 ? -2.600 -17.301 -9.779 1.00 97.88 117 ASP A C 1
ATOM 909 O O . ASP A 1 117 ? -2.140 -17.707 -8.715 1.00 97.88 117 ASP A O 1
ATOM 913 N N . ALA A 1 118 ? -2.247 -17.867 -10.939 1.00 97.88 118 ALA A N 1
ATOM 914 C CA . ALA A 1 118 ? -1.263 -18.943 -11.042 1.00 97.88 118 ALA A CA 1
ATOM 915 C C . ALA A 1 118 ? 0.196 -18.442 -11.075 1.00 97.88 118 ALA A C 1
ATOM 917 O O . ALA A 1 118 ? 1.119 -19.261 -11.064 1.00 97.88 118 ALA A O 1
ATOM 918 N N . ILE A 1 119 ? 0.423 -17.125 -11.136 1.00 97.00 119 ILE A N 1
ATOM 919 C CA . ILE A 1 119 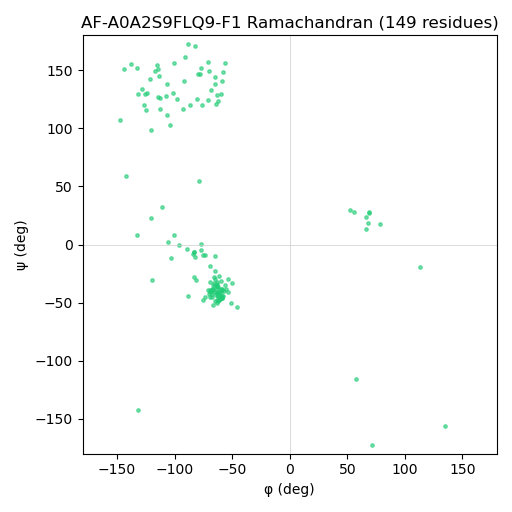? 1.750 -16.509 -11.238 1.00 97.00 119 ILE A CA 1
ATOM 920 C C . ILE A 1 119 ? 2.019 -15.717 -9.958 1.00 97.00 119 ILE A C 1
ATOM 922 O O . ILE A 1 119 ? 1.239 -14.855 -9.564 1.00 97.00 119 ILE A O 1
ATOM 926 N N . THR A 1 120 ? 3.151 -15.974 -9.304 1.00 96.69 120 THR A N 1
ATOM 927 C CA . THR A 1 120 ? 3.559 -15.156 -8.156 1.00 96.69 120 THR A CA 1
ATOM 928 C C . THR A 1 120 ? 3.970 -13.757 -8.617 1.00 96.69 120 THR A C 1
ATOM 930 O O . THR A 1 120 ? 4.521 -13.591 -9.708 1.00 96.69 120 THR A O 1
ATOM 933 N N . ALA A 1 121 ? 3.773 -12.740 -7.771 1.00 95.69 121 ALA A N 1
ATOM 934 C CA . ALA A 1 121 ? 4.211 -11.376 -8.080 1.00 95.69 121 ALA A CA 1
ATOM 935 C C . ALA A 1 121 ? 5.708 -11.321 -8.441 1.00 95.69 121 ALA A C 1
ATOM 937 O O . ALA A 1 121 ? 6.078 -10.674 -9.414 1.00 95.69 121 ALA A O 1
ATOM 938 N N . GLY A 1 122 ? 6.551 -12.077 -7.727 1.00 96.38 122 GLY A N 1
ATOM 939 C CA . GLY A 1 122 ? 7.987 -12.166 -8.004 1.00 96.38 122 GLY A CA 1
ATOM 940 C C . GLY A 1 122 ? 8.306 -12.731 -9.384 1.00 96.38 122 GLY A C 1
ATOM 941 O O . GLY A 1 122 ? 9.053 -12.109 -10.135 1.00 96.38 122 GLY A O 1
ATOM 942 N N . ALA A 1 123 ? 7.674 -13.847 -9.768 1.00 97.06 123 ALA A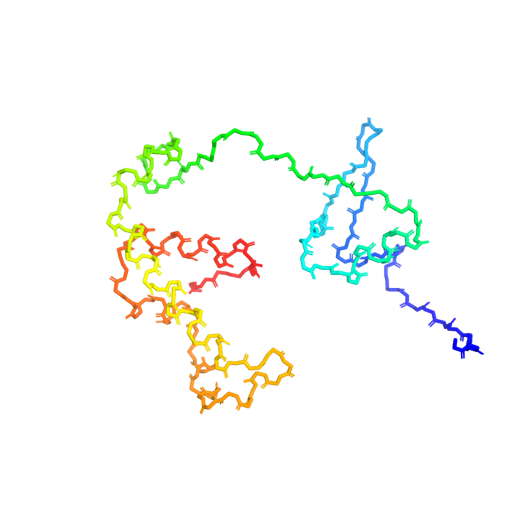 N 1
ATOM 943 C CA . ALA A 1 123 ? 7.854 -14.424 -11.100 1.00 97.06 123 ALA A CA 1
ATOM 944 C C . ALA A 1 123 ? 7.387 -13.464 -12.205 1.00 97.06 123 ALA A C 1
ATOM 946 O O . ALA A 1 123 ? 8.013 -13.378 -13.264 1.00 97.06 123 ALA A O 1
ATOM 947 N N . TRP A 1 124 ? 6.308 -12.713 -11.960 1.00 97.19 124 TRP A N 1
ATOM 948 C CA . TRP A 1 124 ? 5.853 -11.684 -12.889 1.00 97.19 124 TRP A CA 1
ATOM 949 C C . TRP A 1 124 ? 6.843 -10.511 -12.976 1.00 97.19 124 TRP A C 1
ATOM 951 O O . TRP A 1 124 ? 7.148 -10.080 -14.087 1.00 97.19 124 TRP A O 1
ATOM 961 N N . TYR A 1 125 ? 7.399 -10.033 -11.856 1.00 96.69 125 TYR A N 1
ATOM 962 C CA . TYR A 1 125 ? 8.414 -8.968 -11.828 1.00 96.69 125 TYR A CA 1
ATOM 963 C C . TYR A 1 125 ? 9.701 -9.361 -12.557 1.00 96.69 125 TYR A C 1
ATOM 965 O O . TYR A 1 125 ? 10.224 -8.573 -13.346 1.00 96.69 125 TYR A O 1
ATOM 973 N N . ASP A 1 126 ? 10.185 -10.584 -12.351 1.00 96.25 126 ASP A N 1
ATOM 974 C CA . ASP A 1 126 ? 11.417 -11.077 -12.975 1.00 96.25 126 ASP A CA 1
ATOM 975 C C . ASP A 1 126 ? 11.273 -11.202 -14.502 1.00 96.25 126 ASP A C 1
ATOM 977 O O . ASP A 1 126 ? 12.238 -11.022 -15.249 1.00 96.25 126 ASP A O 1
ATOM 981 N N . ALA A 1 127 ? 10.048 -11.421 -14.989 1.00 96.94 127 ALA A N 1
ATOM 982 C CA . ALA A 1 127 ? 9.736 -11.445 -16.415 1.00 96.94 127 ALA A CA 1
ATOM 983 C C . ALA A 1 127 ? 9.724 -10.052 -17.081 1.00 96.94 127 ALA A C 1
ATOM 985 O O . ALA A 1 127 ? 9.657 -9.979 -18.308 1.00 96.94 127 ALA A O 1
ATOM 986 N N . GLN A 1 128 ? 9.799 -8.952 -16.318 1.00 96.81 128 GLN A N 1
ATOM 987 C CA . GLN A 1 128 ? 9.750 -7.592 -16.877 1.00 96.81 128 GLN A CA 1
ATOM 988 C C . GLN A 1 128 ? 11.103 -7.092 -17.407 1.00 96.81 128 GLN A C 1
ATOM 990 O O . GLN A 1 128 ? 11.151 -6.056 -18.067 1.00 96.81 128 GLN A O 1
ATOM 995 N N . GLY A 1 129 ? 12.204 -7.803 -17.133 1.00 95.94 129 GLY A N 1
ATOM 996 C CA . GLY A 1 129 ? 13.539 -7.406 -17.595 1.00 95.94 129 GLY A CA 1
ATOM 997 C C . GLY A 1 129 ? 14.078 -6.137 -16.925 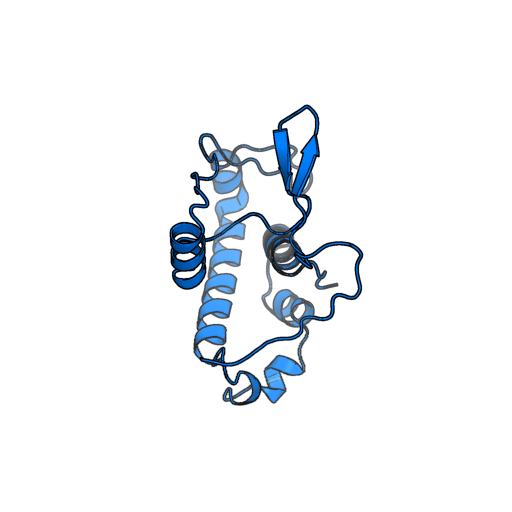1.00 95.94 129 GLY A C 1
ATOM 998 O O . GLY A 1 129 ? 14.861 -5.416 -17.536 1.00 95.94 129 GLY A O 1
ATOM 999 N N . LEU A 1 130 ? 13.645 -5.858 -15.692 1.00 97.25 130 LEU A N 1
ATOM 1000 C CA . LEU A 1 130 ? 14.114 -4.720 -14.903 1.00 97.25 130 LEU A CA 1
ATOM 1001 C C . LEU A 1 130 ? 15.602 -4.847 -14.558 1.00 97.25 130 LEU A C 1
ATOM 1003 O O . LEU A 1 130 ? 16.092 -5.932 -14.231 1.00 97.25 130 LEU A O 1
ATOM 1007 N N . SER A 1 131 ? 16.303 -3.714 -14.533 1.00 96.81 131 SER A N 1
ATOM 1008 C CA . SER A 1 131 ? 17.607 -3.620 -13.876 1.00 96.81 131 SER A CA 1
ATOM 1009 C C . SER A 1 131 ? 17.530 -4.036 -12.391 1.00 96.81 131 SER A C 1
ATOM 1011 O O . SER A 1 131 ? 16.474 -3.914 -11.757 1.00 96.81 131 SER A O 1
ATOM 1013 N N . PRO A 1 132 ? 18.643 -4.481 -11.771 1.00 95.31 132 PRO A N 1
ATOM 1014 C CA . PRO A 1 132 ? 18.649 -4.858 -10.354 1.00 95.31 132 PRO A CA 1
ATOM 1015 C C . PRO A 1 132 ? 18.168 -3.744 -9.411 1.00 95.31 132 PRO A C 1
ATOM 1017 O O . PRO A 1 132 ? 17.495 -4.021 -8.417 1.00 95.31 132 PRO A O 1
ATOM 1020 N N . VAL A 1 133 ? 18.475 -2.482 -9.730 1.00 95.50 133 VAL A N 1
ATOM 1021 C CA . VAL A 1 133 ? 18.030 -1.310 -8.960 1.00 95.50 133 VAL A CA 1
ATOM 1022 C C . VAL A 1 133 ? 16.513 -1.152 -9.054 1.00 95.50 133 VAL A C 1
ATOM 1024 O O . VAL A 1 133 ? 15.849 -1.113 -8.018 1.00 95.50 133 VAL A O 1
ATOM 1027 N N . ALA A 1 134 ? 15.948 -1.141 -10.267 1.00 96.75 134 ALA A N 1
ATOM 1028 C CA . ALA A 1 134 ? 14.505 -1.022 -10.468 1.00 96.75 134 ALA A CA 1
ATOM 1029 C C . ALA A 1 134 ? 13.732 -2.196 -9.843 1.00 96.75 134 ALA A C 1
ATOM 1031 O O . ALA A 1 134 ? 12.708 -1.995 -9.189 1.00 96.75 134 ALA A O 1
ATOM 1032 N N . ARG A 1 135 ? 14.254 -3.424 -9.965 1.00 96.12 135 ARG A N 1
ATOM 1033 C CA . ARG A 1 135 ? 13.661 -4.616 -9.344 1.00 96.12 135 ARG A CA 1
ATOM 1034 C C . ARG A 1 135 ? 13.646 -4.534 -7.818 1.00 96.12 135 ARG A C 1
ATOM 1036 O O . ARG A 1 135 ? 12.667 -4.952 -7.200 1.00 96.12 135 ARG A O 1
ATOM 1043 N N . THR A 1 136 ? 14.706 -3.989 -7.221 1.00 95.38 136 THR A N 1
ATOM 1044 C CA . THR A 1 136 ? 14.794 -3.795 -5.766 1.00 95.38 136 THR A CA 1
ATOM 1045 C C . THR A 1 136 ? 13.847 -2.693 -5.294 1.00 95.38 136 THR A C 1
ATOM 1047 O O . THR A 1 136 ? 13.197 -2.854 -4.268 1.00 95.38 136 THR A O 1
ATOM 1050 N N . LEU A 1 137 ? 13.704 -1.598 -6.046 1.00 95.56 137 LEU A N 1
ATOM 1051 C CA . LEU A 1 137 ? 12.712 -0.562 -5.737 1.00 95.56 137 LEU A CA 1
ATOM 1052 C C . LEU A 1 137 ? 11.284 -1.129 -5.748 1.00 95.56 137 LEU A C 1
ATOM 1054 O O . LEU A 1 137 ? 10.521 -0.887 -4.815 1.00 95.56 137 LEU A O 1
ATOM 1058 N N . LEU A 1 138 ? 10.946 -1.946 -6.750 1.00 95.81 138 LEU A N 1
ATOM 1059 C CA . LEU A 1 138 ? 9.648 -2.623 -6.818 1.00 95.81 138 LEU A CA 1
ATOM 1060 C C . LEU A 1 138 ? 9.427 -3.602 -5.650 1.00 95.81 138 LEU A C 1
ATOM 1062 O O . LEU A 1 138 ? 8.312 -3.713 -5.131 1.00 95.81 138 LEU A O 1
ATOM 1066 N N . GLU A 1 139 ? 10.491 -4.275 -5.205 1.00 95.00 139 GLU A N 1
ATOM 1067 C CA . GLU A 1 139 ? 10.460 -5.131 -4.014 1.00 95.00 139 GLU A CA 1
ATOM 1068 C C . GLU A 1 139 ? 10.156 -4.329 -2.751 1.00 95.00 139 GLU A C 1
ATOM 1070 O O . GLU A 1 139 ? 9.263 -4.700 -1.992 1.00 95.00 139 GLU A O 1
ATOM 1075 N N . ILE A 1 140 ? 10.851 -3.207 -2.549 1.00 94.62 140 ILE A N 1
ATOM 1076 C CA . ILE A 1 140 ? 10.646 -2.323 -1.396 1.00 94.62 140 ILE A CA 1
ATOM 1077 C C . ILE A 1 140 ? 9.193 -1.846 -1.345 1.00 94.62 140 ILE A C 1
ATOM 1079 O O . ILE A 1 140 ? 8.578 -1.895 -0.281 1.00 94.62 140 ILE A O 1
ATOM 1083 N N . CYS A 1 141 ? 8.613 -1.448 -2.482 1.00 94.38 141 CYS A N 1
ATOM 1084 C CA . CYS A 1 141 ? 7.199 -1.081 -2.552 1.00 94.38 141 CYS A CA 1
ATOM 1085 C C . CYS A 1 141 ? 6.284 -2.254 -2.168 1.00 94.38 141 CYS A C 1
ATOM 1087 O O . CYS A 1 141 ? 5.379 -2.089 -1.353 1.00 94.38 141 CYS A O 1
ATOM 1089 N N . THR A 1 142 ? 6.529 -3.445 -2.719 1.00 95.19 142 THR A N 1
ATOM 1090 C CA . THR A 1 142 ? 5.677 -4.621 -2.479 1.00 95.19 142 THR A CA 1
ATOM 1091 C C . THR A 1 142 ? 5.729 -5.064 -1.018 1.00 95.19 142 THR A C 1
ATOM 1093 O O . THR A 1 142 ? 4.685 -5.223 -0.385 1.00 95.19 142 THR A O 1
ATOM 1096 N N . VAL A 1 143 ? 6.929 -5.192 -0.449 1.00 95.44 143 VAL A N 1
ATOM 1097 C CA . VAL A 1 143 ? 7.123 -5.555 0.961 1.00 95.44 143 VAL A CA 1
ATOM 1098 C C . VAL A 1 143 ? 6.589 -4.461 1.882 1.00 95.44 143 VAL A C 1
ATOM 1100 O O . VAL A 1 143 ? 5.935 -4.775 2.872 1.00 95.44 143 VAL A O 1
ATOM 1103 N N . GLY A 1 144 ? 6.811 -3.187 1.554 1.00 94.38 144 GLY A N 1
ATOM 1104 C CA . GLY A 1 144 ? 6.318 -2.061 2.348 1.00 94.38 144 GLY A CA 1
ATOM 1105 C C . GLY A 1 144 ? 4.790 -1.985 2.419 1.00 94.38 144 GLY A C 1
ATOM 1106 O O . GLY A 1 144 ? 4.250 -1.603 3.453 1.00 94.38 144 GLY A O 1
ATOM 1107 N N . ILE A 1 145 ? 4.088 -2.380 1.352 1.00 94.50 145 ILE A N 1
ATOM 1108 C CA . ILE A 1 145 ? 2.618 -2.340 1.282 1.00 94.50 145 ILE A CA 1
ATOM 1109 C C . ILE A 1 145 ? 1.986 -3.633 1.816 1.00 94.50 145 ILE A C 1
ATOM 1111 O O . ILE A 1 145 ? 0.997 -3.580 2.546 1.00 94.50 145 ILE A O 1
ATOM 1115 N N . LEU A 1 146 ? 2.521 -4.797 1.435 1.00 95.75 146 LEU A N 1
ATOM 1116 C CA . LEU A 1 146 ? 1.890 -6.099 1.688 1.00 95.75 146 LEU A CA 1
ATOM 1117 C C . LEU A 1 146 ? 2.524 -6.882 2.841 1.00 95.75 146 LEU A C 1
ATOM 1119 O O . LEU A 1 146 ? 1.941 -7.872 3.275 1.00 95.75 146 LEU A O 1
ATOM 1123 N N . ALA A 1 147 ? 3.693 -6.464 3.335 1.00 95.31 147 ALA A N 1
ATOM 1124 C CA . ALA A 1 147 ? 4.484 -7.172 4.346 1.00 95.31 147 ALA A CA 1
ATOM 1125 C C . ALA A 1 147 ? 4.844 -8.623 3.961 1.00 95.31 147 ALA A C 1
ATOM 1127 O O . ALA A 1 147 ? 5.031 -9.477 4.829 1.00 95.31 147 ALA A O 1
ATOM 1128 N N . VAL A 1 148 ? 4.953 -8.909 2.657 1.00 92.88 148 VAL A N 1
ATOM 1129 C CA . VAL A 1 148 ? 5.303 -10.230 2.114 1.00 92.88 148 VAL A CA 1
ATOM 1130 C C . VAL A 1 148 ? 6.402 -10.067 1.056 1.00 92.88 148 VAL A C 1
ATOM 1132 O O . VAL A 1 148 ? 6.249 -9.224 0.170 1.00 92.88 148 VAL A O 1
ATOM 1135 N N . PRO A 1 149 ? 7.504 -10.839 1.137 1.00 88.75 149 PRO A N 1
ATOM 1136 C CA . PRO A 1 149 ? 8.557 -10.824 0.125 1.00 88.75 149 PRO A CA 1
ATOM 1137 C C . PRO A 1 149 ? 8.092 -11.472 -1.180 1.00 88.75 149 PRO A C 1
ATOM 1139 O O . PRO A 1 149 ? 7.193 -12.314 -1.178 1.00 88.75 149 PRO A O 1
ATOM 1142 N N . THR A 1 150 ? 8.735 -11.123 -2.294 1.00 88.12 150 THR A N 1
ATOM 1143 C CA . THR A 1 150 ? 8.450 -11.753 -3.595 1.00 88.12 150 THR A CA 1
ATOM 1144 C C . THR A 1 150 ? 9.459 -12.822 -4.019 1.00 88.12 150 THR A C 1
ATOM 1146 O O . THR A 1 150 ? 9.380 -13.318 -5.144 1.00 88.12 150 THR A O 1
ATOM 1149 N N . VAL A 1 151 ? 10.381 -13.186 -3.121 1.00 76.50 151 VAL A N 1
ATOM 1150 C CA . VAL A 1 151 ? 11.344 -14.290 -3.290 1.00 76.50 151 VAL A CA 1
ATOM 1151 C C . VAL A 1 151 ? 10.791 -15.644 -2.863 1.00 76.50 151 VAL A C 1
ATOM 1153 O O . VAL A 1 151 ? 9.936 -15.683 -1.950 1.00 76.50 151 VAL A O 1
#

Secondary structure (DSSP, 8-state):
---------SSSSS-TT--EEEETTEEEESS-----TT-HHHHHHHHHHT----PPP--S--EEE-TT--EEEHHHHHHHTHHHHHHHHHHHHHHHHHHHTS-SS-GGGSTTHHHHTTS-HHHHHHTTT--HHHHHHHHHHHHHHHS----

Solvent-accessible surface area (backbone atoms only — not comparable to full-atom values): 9701 Å² total; per-residue (Å²): 135,94,71,86,87,85,88,88,71,95,60,99,60,82,63,81,70,34,44,77,43,79,57,96,89,37,85,41,73,79,43,72,77,88,81,60,94,83,42,56,69,58,55,52,50,30,60,76,72,70,51,87,85,77,81,80,90,73,90,80,76,60,71,44,75,55,97,84,71,50,83,32,50,46,71,61,44,52,66,75,42,43,68,40,50,55,52,39,49,54,52,52,53,50,50,51,59,56,49,72,58,39,44,90,91,49,46,82,70,21,96,54,28,77,62,56,74,72,49,55,70,32,64,56,54,67,71,67,72,60,52,75,66,26,48,47,54,53,45,52,52,43,29,72,74,67,74,47,78,62,122

Mean predicted aligned error: 4.0 Å

Radius of gyration: 20.86 Å; Cα contacts (8 Å, |Δi|>4): 95; chains: 1; bounding box: 59×38×46 Å

Foldseek 3Di:
DPDDDDDDDPDPDDDVQWDWDQDPNDTDTPGDDDDDPPNVVVVVVCVVVVNDDDDDDDPDFDWDDDPNPGIDTPVRVCVVCVVLVVLLVVVVVVVVVVVVQADPVCRCPRPCSVVVVVAQPLNVLVVSPHDPRSSVVVQCVCCVVPVDGRD

Nearest PDB structures (foldseek):
  8p84-assembly1_A  TM=9.319E-01  e=5.733E-07  Thermoanaerobacterales bacterium
  2yg7-assembly2_B  TM=8.909E-01  e=2.991E-05  Rhodococcus erythropolis
  2yg6-assembly1_A  TM=8.632E-01  e=4.642E-05  Rhodococcus erythropolis